Protein AF-A0A950AFT7-F1 (afdb_monomer_lite)

Sequence (62 aa):
MPVSDNNSMVLAATVNTPYVVTDAGAGNDVTVVTTDHEYGACIGTEHLIALGHRRIACISGP

Foldseek 3Di:
DPPDPVVVVVVCVVVVHDDEAEQDDDDPPGHYDYDPPVVVVVVVVVVCVVVVDDDDDDDDDD

pLDDT: mean 81.41, std 16.67, range [32.47, 98.56]

Secondary structure (DSSP, 8-state):
-----HHHHHHHHHTT----EES----TTS-EE---HHHHHHHHHHHHHHTT----------

Radius of gyration: 16.92 Å; chains: 1; bounding box: 28×20×48 Å

Structure (mmCIF, N/CA/C/O backbone):
data_AF-A0A950AFT7-F1
#
_entry.id   AF-A0A950AFT7-F1
#
loop_
_atom_site.group_PDB
_atom_site.id
_atom_site.type_symbol
_atom_site.label_atom_id
_atom_site.label_alt_id
_atom_site.label_comp_id
_atom_site.label_asym_id
_atom_site.label_entity_id
_atom_site.label_seq_id
_atom_site.pdbx_PDB_ins_code
_atom_site.Cartn_x
_atom_site.Cartn_y
_atom_site.Cartn_z
_atom_site.occupancy
_atom_site.B_iso_or_equiv
_atom_site.auth_seq_id
_atom_site.auth_comp_id
_atom_site.auth_asym_id
_atom_site.auth_atom_id
_atom_site.pdbx_PDB_model_num
ATOM 1 N N . MET A 1 1 ? -0.246 -9.320 -4.715 1.00 32.47 1 MET A N 1
ATOM 2 C CA . MET A 1 1 ? 0.146 -9.839 -6.038 1.00 32.47 1 MET A CA 1
ATOM 3 C C . MET A 1 1 ? 0.009 -8.693 -7.029 1.00 32.47 1 MET A C 1
ATOM 5 O O . MET A 1 1 ? -1.120 -8.370 -7.381 1.00 32.47 1 MET A O 1
ATOM 9 N N . PRO A 1 2 ? 1.089 -8.011 -7.455 1.00 42.03 2 PRO A N 1
ATOM 10 C CA . PRO A 1 2 ? 0.925 -6.973 -8.456 1.00 42.03 2 PRO A CA 1
ATOM 11 C C . PRO A 1 2 ? 0.588 -7.672 -9.772 1.00 42.03 2 PRO A C 1
ATOM 13 O O . PRO A 1 2 ? 1.411 -8.387 -10.341 1.00 42.03 2 PRO A O 1
ATOM 16 N N . VAL A 1 3 ? -0.646 -7.493 -10.237 1.00 47.31 3 VAL A N 1
ATOM 17 C CA . VAL A 1 3 ? -1.020 -7.788 -11.621 1.00 47.31 3 VAL A CA 1
ATOM 18 C C . VAL A 1 3 ? -0.528 -6.610 -12.459 1.00 47.31 3 VAL A C 1
ATOM 20 O O . VAL A 1 3 ? -1.303 -5.824 -12.988 1.00 47.31 3 VAL A O 1
ATOM 23 N N . SER A 1 4 ? 0.786 -6.413 -12.492 1.00 51.66 4 SER A N 1
ATOM 24 C CA . SER A 1 4 ? 1.403 -5.594 -13.519 1.00 51.66 4 SER A CA 1
ATOM 25 C C . SER A 1 4 ? 1.422 -6.445 -14.779 1.00 51.66 4 SER A C 1
ATOM 27 O O . SER A 1 4 ? 1.880 -7.590 -14.756 1.00 51.66 4 SER A O 1
ATOM 29 N N . ASP A 1 5 ? 0.905 -5.894 -15.875 1.00 57.72 5 ASP A N 1
ATOM 30 C CA . ASP A 1 5 ? 1.076 -6.426 -17.222 1.00 57.72 5 ASP A CA 1
ATOM 31 C C . ASP A 1 5 ? 2.576 -6.471 -17.547 1.00 57.72 5 ASP A C 1
ATOM 33 O O . ASP A 1 5 ? 3.122 -5.627 -18.251 1.00 57.72 5 ASP A O 1
ATOM 37 N N . ASN A 1 6 ? 3.272 -7.477 -17.021 1.00 57.25 6 ASN A N 1
ATOM 38 C CA . ASN A 1 6 ? 4.709 -7.672 -17.182 1.00 57.25 6 ASN A CA 1
ATOM 39 C C . ASN A 1 6 ? 5.076 -7.721 -18.678 1.00 57.25 6 ASN A C 1
ATOM 41 O O . ASN A 1 6 ? 6.161 -7.330 -19.092 1.00 57.25 6 ASN A O 1
ATOM 45 N N . ASN A 1 7 ? 4.112 -8.129 -19.507 1.00 57.53 7 ASN A N 1
ATOM 46 C CA . ASN A 1 7 ? 4.224 -8.204 -20.953 1.00 57.53 7 ASN A CA 1
ATOM 47 C C . ASN A 1 7 ? 4.312 -6.825 -21.641 1.00 57.53 7 ASN A C 1
ATOM 49 O O . ASN A 1 7 ? 4.992 -6.702 -22.657 1.00 57.53 7 ASN A O 1
ATOM 53 N N . SER A 1 8 ? 3.665 -5.781 -21.106 1.00 62.94 8 SER A N 1
ATOM 54 C CA . SER A 1 8 ? 3.700 -4.433 -21.696 1.00 62.94 8 SER A CA 1
ATOM 55 C C . SER A 1 8 ? 4.991 -3.686 -21.343 1.00 62.94 8 SER A C 1
ATOM 57 O O . SER A 1 8 ? 5.567 -3.024 -22.208 1.00 62.94 8 SER A O 1
ATOM 59 N N . MET A 1 9 ? 5.507 -3.870 -20.122 1.00 64.75 9 MET A N 1
ATOM 60 C CA . MET A 1 9 ? 6.826 -3.367 -19.710 1.00 64.75 9 MET A CA 1
ATOM 61 C C . MET A 1 9 ? 7.959 -4.022 -20.505 1.00 64.75 9 MET A C 1
ATOM 63 O O . MET A 1 9 ? 8.840 -3.327 -21.012 1.00 64.75 9 MET A O 1
ATOM 67 N N . VAL A 1 10 ? 7.910 -5.351 -20.668 1.00 65.50 10 VAL A N 1
ATOM 68 C CA . VAL A 1 10 ? 8.878 -6.082 -21.499 1.00 65.50 10 VAL A CA 1
ATOM 69 C C . VAL A 1 10 ? 8.811 -5.585 -22.941 1.00 65.50 10 VAL A C 1
ATOM 71 O O . VAL A 1 10 ? 9.853 -5.303 -23.527 1.00 65.50 10 VAL A O 1
ATOM 74 N N . LEU A 1 11 ? 7.615 -5.386 -23.506 1.00 65.88 11 LEU A N 1
ATOM 75 C CA . LEU A 1 11 ? 7.468 -4.854 -24.861 1.00 65.88 11 LEU A CA 1
ATOM 76 C C . LEU A 1 11 ? 8.089 -3.457 -25.003 1.00 65.88 11 LEU A C 1
ATOM 78 O O . LEU A 1 11 ? 8.881 -3.256 -25.921 1.00 65.88 11 LEU A O 1
ATOM 82 N N . ALA A 1 12 ? 7.798 -2.526 -24.086 1.00 68.31 12 ALA A N 1
ATOM 83 C CA . ALA A 1 12 ? 8.356 -1.170 -24.101 1.00 68.31 12 ALA A CA 1
ATOM 84 C C . ALA A 1 12 ? 9.895 -1.167 -24.038 1.00 68.31 12 ALA A C 1
ATOM 86 O O . ALA A 1 12 ? 10.539 -0.444 -24.804 1.00 68.31 12 ALA A O 1
ATOM 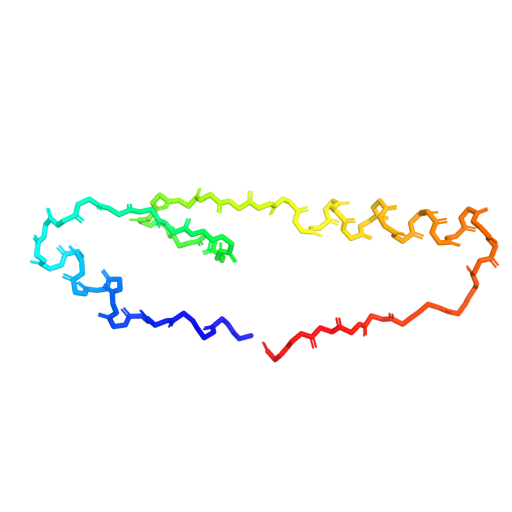87 N N . ALA A 1 13 ? 10.479 -2.034 -23.201 1.00 69.12 13 ALA A N 1
ATOM 88 C CA . ALA A 1 13 ? 11.923 -2.247 -23.138 1.00 69.12 13 ALA A CA 1
ATOM 89 C C . ALA A 1 13 ? 12.484 -2.841 -24.444 1.00 69.12 13 ALA A C 1
ATOM 91 O O . ALA A 1 13 ? 13.540 -2.424 -24.914 1.00 69.12 13 ALA A O 1
ATOM 92 N N . THR A 1 14 ? 11.755 -3.769 -25.072 1.00 70.00 14 THR A N 1
ATOM 93 C CA . THR A 1 14 ? 12.172 -4.426 -26.325 1.00 70.00 14 THR A CA 1
ATOM 94 C C . THR A 1 14 ? 12.151 -3.464 -27.519 1.00 70.00 14 THR A C 1
ATOM 96 O O . THR A 1 14 ? 12.963 -3.600 -28.430 1.00 70.00 14 THR A O 1
ATOM 99 N N . VAL A 1 15 ? 11.252 -2.471 -27.519 1.00 82.12 15 VAL A N 1
ATOM 100 C CA . VAL A 1 15 ? 11.132 -1.463 -28.593 1.00 82.12 15 VAL A CA 1
ATOM 101 C C . VAL A 1 15 ? 11.805 -0.122 -28.265 1.00 82.12 15 VAL A C 1
ATOM 103 O O . VAL A 1 15 ? 11.531 0.879 -28.925 1.00 82.12 15 VAL A O 1
ATOM 106 N N . ASN A 1 16 ? 12.684 -0.089 -27.256 1.00 78.12 16 ASN A N 1
ATOM 107 C CA . ASN A 1 16 ? 13.475 1.081 -26.846 1.00 78.12 16 ASN A CA 1
ATOM 108 C C . ASN A 1 16 ? 12.642 2.365 -26.633 1.00 78.12 16 ASN A C 1
ATOM 110 O O . ASN A 1 16 ? 13.099 3.478 -26.898 1.00 78.12 16 ASN A O 1
ATOM 114 N N . THR A 1 17 ? 11.393 2.206 -26.193 1.00 84.88 17 THR A N 1
ATOM 115 C CA . THR A 1 17 ? 10.479 3.320 -25.920 1.00 84.88 17 THR A CA 1
ATOM 116 C C . THR A 1 17 ? 10.666 3.757 -24.470 1.00 84.88 17 THR A C 1
ATOM 118 O O . THR A 1 17 ? 10.552 2.904 -23.596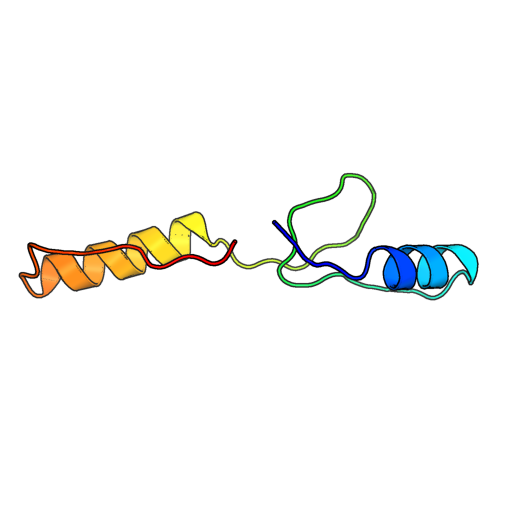 1.00 84.88 17 THR A O 1
ATOM 121 N N . PRO A 1 18 ? 10.934 5.042 -24.166 1.00 84.69 18 PRO A N 1
ATOM 122 C CA . PRO A 1 18 ? 11.035 5.513 -22.786 1.00 84.69 18 PRO A CA 1
ATOM 123 C C . PRO A 1 18 ? 9.733 5.282 -22.012 1.00 84.69 18 PRO A C 1
ATOM 125 O O . PRO A 1 18 ? 8.652 5.600 -22.508 1.00 84.69 18 PRO A O 1
ATOM 128 N N . TYR A 1 19 ? 9.835 4.765 -20.789 1.00 83.62 19 TYR A N 1
ATOM 129 C CA . TYR A 1 19 ? 8.682 4.482 -19.940 1.00 83.62 19 TYR A CA 1
ATOM 130 C C . TYR A 1 19 ? 8.998 4.731 -18.463 1.00 83.62 19 TYR A C 1
ATOM 132 O O . TYR A 1 19 ? 10.152 4.690 -18.039 1.00 83.62 19 TYR A O 1
ATOM 140 N N . VAL A 1 20 ? 7.948 4.998 -17.689 1.00 86.00 20 VAL A N 1
ATOM 141 C CA . VAL A 1 20 ? 7.985 5.122 -16.230 1.00 86.00 20 VAL A CA 1
ATOM 142 C C . VAL A 1 20 ? 6.872 4.251 -15.676 1.00 86.00 20 VAL A C 1
ATOM 144 O O . VAL A 1 20 ? 5.771 4.223 -16.227 1.00 86.00 20 VAL A O 1
ATOM 147 N N . VAL A 1 21 ? 7.162 3.537 -14.596 1.00 83.88 21 VAL A N 1
ATOM 148 C CA . VAL A 1 21 ? 6.176 2.718 -13.894 1.00 83.88 21 VAL A CA 1
ATOM 149 C C . VAL A 1 21 ? 5.649 3.504 -12.700 1.00 83.88 21 VAL A C 1
ATOM 151 O O . VAL A 1 21 ? 6.408 4.186 -12.013 1.00 83.88 21 VAL A O 1
ATOM 154 N N . THR A 1 22 ? 4.347 3.432 -12.449 1.00 87.19 22 THR A N 1
ATOM 155 C CA . THR A 1 22 ? 3.712 4.129 -11.328 1.00 87.19 22 THR A CA 1
ATOM 156 C C . THR A 1 22 ? 3.090 3.130 -10.369 1.00 87.19 22 THR A C 1
ATOM 158 O O . THR 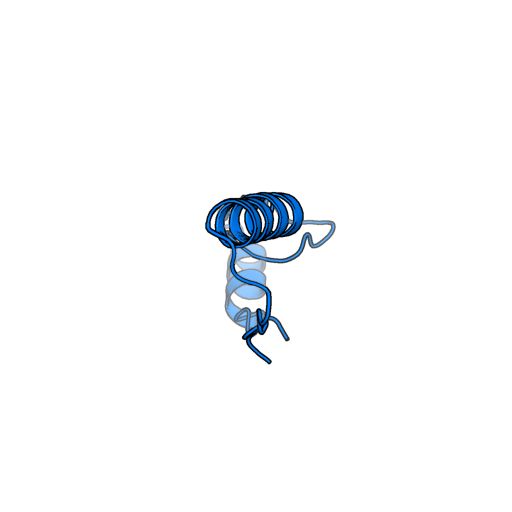A 1 22 ? 2.539 2.127 -10.814 1.00 87.19 22 THR A O 1
ATOM 161 N N . ASP A 1 23 ? 3.180 3.418 -9.071 1.00 83.25 23 ASP A N 1
ATOM 162 C CA . ASP A 1 23 ? 2.478 2.688 -8.004 1.00 83.25 23 ASP A CA 1
ATOM 163 C C . ASP A 1 23 ? 2.816 1.186 -7.912 1.00 83.25 23 ASP A C 1
ATOM 165 O O . ASP A 1 23 ? 2.062 0.379 -7.371 1.00 83.25 23 ASP A O 1
ATOM 169 N N . ALA A 1 24 ? 3.967 0.793 -8.461 1.00 74.62 24 ALA A N 1
ATOM 170 C CA . ALA A 1 24 ? 4.447 -0.581 -8.453 1.00 74.62 24 ALA A CA 1
ATOM 171 C C . ALA A 1 24 ? 5.596 -0.755 -7.457 1.00 74.62 24 ALA A C 1
ATOM 173 O O . ALA A 1 24 ? 6.353 0.176 -7.180 1.00 74.62 24 ALA A O 1
ATOM 174 N N . GLY A 1 25 ? 5.765 -1.985 -6.962 1.00 66.62 25 GLY A N 1
ATOM 175 C CA . GLY A 1 25 ? 6.953 -2.347 -6.192 1.00 66.62 25 GLY A CA 1
ATOM 176 C C . GLY A 1 25 ? 8.229 -2.065 -6.990 1.00 66.62 25 GLY A C 1
ATOM 177 O O . GLY A 1 25 ? 8.265 -2.273 -8.205 1.00 66.62 25 GLY A O 1
ATOM 178 N N . ALA A 1 26 ? 9.272 -1.586 -6.310 1.00 58.31 26 ALA A N 1
ATOM 179 C CA . ALA A 1 26 ? 10.550 -1.287 -6.941 1.00 58.31 26 ALA A CA 1
ATOM 180 C C . ALA A 1 26 ? 11.163 -2.567 -7.536 1.00 58.31 26 ALA A C 1
ATOM 182 O O . ALA A 1 26 ? 11.598 -3.461 -6.812 1.00 58.31 26 ALA A O 1
ATOM 183 N N . GLY A 1 27 ? 11.179 -2.659 -8.866 1.00 59.94 27 GLY A N 1
ATOM 184 C CA . GLY A 1 27 ? 12.066 -3.561 -9.592 1.00 59.94 27 GLY A CA 1
ATOM 185 C C . GLY A 1 27 ? 13.420 -2.882 -9.793 1.00 59.94 27 GLY A C 1
ATOM 186 O O . GLY A 1 27 ? 13.473 -1.673 -10.007 1.00 59.94 27 GLY A O 1
ATOM 187 N N . ASN A 1 28 ? 14.511 -3.644 -9.733 1.00 59.81 28 ASN A N 1
ATOM 188 C CA . ASN A 1 28 ? 15.870 -3.087 -9.673 1.00 59.81 28 ASN A CA 1
ATOM 189 C C . ASN A 1 28 ? 16.315 -2.307 -10.931 1.00 59.81 28 ASN A C 1
ATOM 191 O O . ASN A 1 28 ? 17.277 -1.555 -10.838 1.00 59.81 28 ASN A O 1
ATOM 195 N N . ASP A 1 29 ? 15.615 -2.442 -12.064 1.00 73.19 29 ASP A N 1
ATOM 196 C CA . ASP A 1 29 ? 16.029 -1.896 -13.370 1.00 73.19 29 ASP A CA 1
ATOM 197 C C . ASP A 1 29 ? 14.995 -0.957 -14.020 1.00 73.19 29 ASP A C 1
ATOM 199 O O . ASP A 1 29 ? 15.003 -0.754 -15.235 1.00 73.19 29 ASP A O 1
ATOM 203 N N . VAL A 1 30 ? 14.075 -0.377 -13.242 1.00 77.88 30 VAL A N 1
ATOM 204 C CA . VAL A 1 30 ? 13.009 0.472 -13.799 1.00 77.88 30 VAL A CA 1
ATOM 205 C C . VAL A 1 30 ? 12.883 1.788 -13.047 1.00 77.88 30 VAL A C 1
ATOM 207 O O . VAL A 1 30 ? 12.943 1.829 -11.821 1.00 77.88 30 VAL A O 1
ATOM 210 N N . THR A 1 31 ? 12.663 2.882 -13.777 1.00 84.50 31 THR A N 1
ATOM 211 C CA . THR A 1 31 ? 12.264 4.149 -13.158 1.00 84.50 31 THR A CA 1
ATOM 212 C C . THR A 1 31 ? 10.831 4.027 -12.657 1.00 84.50 31 THR A C 1
ATOM 214 O O . THR A 1 31 ? 9.897 3.856 -13.445 1.00 84.50 31 THR A O 1
ATOM 217 N N . VAL A 1 32 ? 10.672 4.124 -11.338 1.00 83.75 32 VAL A N 1
ATOM 218 C CA . VAL A 1 32 ? 9.386 4.003 -10.655 1.00 83.75 32 VAL A CA 1
ATOM 219 C C . VAL A 1 32 ? 9.054 5.306 -9.939 1.00 83.75 32 VAL A C 1
ATOM 221 O O . VAL A 1 32 ? 9.893 5.882 -9.249 1.00 83.75 32 VAL A O 1
ATOM 224 N N . VAL A 1 33 ? 7.805 5.740 -10.071 1.00 88.81 33 VAL A N 1
ATOM 225 C CA . VAL A 1 33 ? 7.192 6.762 -9.223 1.00 88.81 33 VAL A CA 1
ATOM 226 C C . VAL A 1 33 ? 6.185 6.060 -8.322 1.00 88.81 33 VAL A C 1
ATOM 228 O O . VAL A 1 33 ? 5.200 5.511 -8.805 1.00 88.81 33 VAL A O 1
ATOM 231 N N . THR A 1 34 ? 6.424 6.056 -7.015 1.00 89.25 34 THR A N 1
ATOM 232 C CA . THR A 1 34 ? 5.523 5.434 -6.037 1.00 89.25 34 THR A CA 1
ATOM 233 C C . THR A 1 34 ? 5.160 6.422 -4.945 1.00 89.25 34 THR A C 1
ATOM 235 O O . THR A 1 34 ? 5.920 7.348 -4.653 1.00 89.25 34 THR A O 1
ATOM 238 N N . THR A 1 35 ? 4.011 6.195 -4.320 1.00 90.00 35 THR A N 1
ATOM 239 C CA . THR A 1 35 ? 3.708 6.803 -3.027 1.00 90.00 35 THR A CA 1
ATOM 240 C C . THR A 1 35 ? 4.354 5.964 -1.924 1.00 90.00 35 THR A C 1
ATOM 242 O O . THR A 1 35 ? 4.582 4.763 -2.089 1.00 90.00 35 THR A O 1
ATOM 245 N N . ASP A 1 36 ? 4.651 6.586 -0.785 1.00 91.19 36 ASP A N 1
ATOM 246 C CA . ASP A 1 36 ? 5.003 5.857 0.432 1.00 91.19 36 ASP A CA 1
ATOM 247 C C . ASP A 1 36 ? 3.725 5.281 1.061 1.00 91.19 36 ASP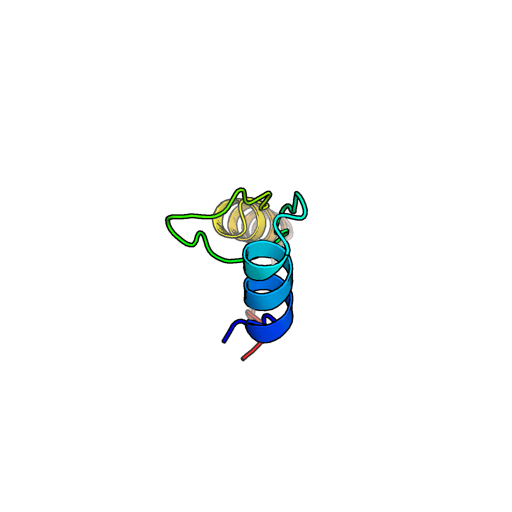 A C 1
ATOM 249 O O . ASP A 1 36 ? 3.003 5.951 1.806 1.00 91.19 36 ASP A O 1
ATOM 253 N N . HIS A 1 37 ? 3.398 4.045 0.684 1.00 90.62 37 HIS A N 1
ATOM 254 C CA . HIS A 1 37 ? 2.168 3.382 1.122 1.00 90.62 37 HIS A CA 1
ATOM 255 C C . HIS A 1 37 ? 2.188 3.046 2.607 1.00 90.62 37 HIS A C 1
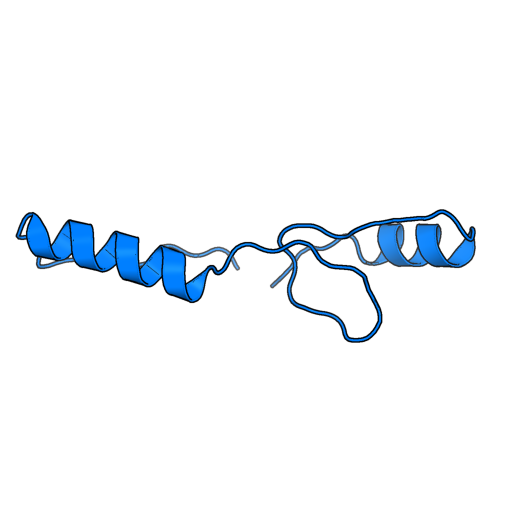ATOM 257 O O . HIS A 1 37 ? 1.140 3.076 3.250 1.00 90.62 37 HIS A O 1
ATOM 263 N N . GLU A 1 38 ? 3.366 2.751 3.154 1.00 92.75 38 GLU A N 1
ATOM 264 C CA . GLU A 1 38 ? 3.526 2.448 4.571 1.00 92.75 38 GLU A CA 1
ATOM 265 C C . GLU A 1 38 ? 3.265 3.702 5.403 1.00 92.75 38 GLU A C 1
ATOM 267 O O . GLU A 1 38 ? 2.413 3.695 6.297 1.00 92.75 38 GLU A O 1
ATOM 272 N N . TYR A 1 39 ? 3.920 4.808 5.051 1.00 96.12 39 TYR A N 1
ATOM 273 C CA . TYR A 1 39 ? 3.718 6.075 5.734 1.00 96.12 39 TYR A CA 1
ATOM 274 C C . TYR A 1 39 ? 2.282 6.587 5.575 1.00 96.12 39 TYR A C 1
ATOM 276 O O . TYR A 1 39 ? 1.655 6.997 6.553 1.00 96.12 39 TYR A O 1
ATOM 284 N N . GLY A 1 40 ? 1.714 6.494 4.369 1.00 95.44 40 GLY A N 1
ATOM 285 C CA . GLY A 1 40 ? 0.323 6.871 4.118 1.00 95.44 40 GLY A CA 1
ATOM 286 C C . GLY A 1 40 ? -0.676 6.065 4.956 1.00 95.44 40 GLY A C 1
ATOM 287 O O . GLY A 1 40 ? -1.585 6.641 5.560 1.00 95.44 40 GLY A O 1
ATOM 288 N N . ALA A 1 41 ? -0.493 4.744 5.051 1.00 95.88 41 ALA A N 1
ATOM 289 C CA . ALA A 1 41 ? -1.339 3.878 5.872 1.00 95.88 41 ALA A CA 1
ATOM 290 C C . ALA A 1 41 ? -1.198 4.176 7.374 1.00 95.88 41 ALA A C 1
ATOM 292 O O . ALA A 1 41 ? -2.196 4.145 8.104 1.00 95.88 41 ALA A O 1
ATOM 293 N N . CYS A 1 42 ? 0.016 4.500 7.829 1.00 97.12 42 CYS A N 1
ATOM 294 C CA . CYS A 1 42 ? 0.283 4.905 9.205 1.00 97.12 42 CYS A CA 1
ATOM 295 C C . CYS A 1 42 ? -0.504 6.171 9.567 1.00 97.12 42 CYS A C 1
ATOM 297 O O . CYS A 1 42 ? -1.357 6.127 10.455 1.00 97.12 42 CYS A O 1
ATOM 299 N N . ILE A 1 43 ? -0.321 7.256 8.806 1.00 98.31 43 ILE A N 1
ATOM 300 C CA . ILE A 1 43 ? -1.003 8.538 9.047 1.00 98.31 43 ILE A CA 1
ATOM 301 C C . ILE A 1 43 ? -2.529 8.386 8.978 1.00 98.31 43 ILE A C 1
ATOM 303 O O . ILE A 1 43 ? -3.258 8.941 9.804 1.00 98.31 43 ILE A O 1
ATOM 307 N N . GLY A 1 44 ? -3.036 7.588 8.034 1.00 97.19 44 GLY A N 1
ATOM 308 C CA . GLY A 1 44 ? -4.465 7.281 7.955 1.00 97.19 44 GLY A CA 1
ATOM 309 C C . GLY A 1 44 ? -4.988 6.568 9.207 1.00 97.19 44 GLY A C 1
ATOM 310 O O . GLY A 1 44 ? -6.050 6.911 9.726 1.00 97.19 44 GLY A O 1
ATOM 311 N N . THR A 1 45 ? -4.230 5.607 9.736 1.00 97.94 45 THR A N 1
ATOM 312 C CA . THR A 1 45 ? -4.609 4.860 10.944 1.00 97.94 45 THR A CA 1
ATOM 313 C C . THR A 1 45 ? -4.523 5.728 12.198 1.00 97.94 45 THR A C 1
ATOM 315 O O . THR A 1 45 ? -5.436 5.693 13.026 1.00 97.94 45 THR A O 1
ATOM 318 N N . GLU A 1 46 ? -3.480 6.549 12.327 1.00 98.38 46 GLU A N 1
ATOM 319 C CA . GLU A 1 46 ? -3.337 7.523 13.415 1.00 98.38 46 GLU A CA 1
ATOM 320 C C . GLU A 1 46 ? -4.531 8.478 13.468 1.00 98.38 46 GLU A C 1
ATOM 322 O O . GLU A 1 46 ? -5.081 8.729 14.542 1.00 98.38 46 GLU A O 1
ATOM 327 N N . HIS A 1 47 ? -4.997 8.945 12.308 1.00 98.25 47 HIS A N 1
ATOM 328 C CA . HIS A 1 47 ? -6.185 9.785 12.220 1.00 98.25 47 HIS A CA 1
ATOM 329 C C . HIS A 1 47 ? -7.445 9.079 12.752 1.00 98.25 47 HIS A C 1
ATOM 331 O O . HIS A 1 47 ? -8.204 9.662 13.530 1.00 98.25 47 HIS A O 1
ATOM 337 N N . LEU A 1 48 ? -7.655 7.806 12.399 1.00 98.38 48 LEU A N 1
ATOM 338 C CA . LEU A 1 48 ? -8.784 7.023 12.914 1.00 98.38 48 LEU A CA 1
ATOM 339 C C . LEU A 1 48 ? -8.703 6.835 14.437 1.00 98.38 48 LEU A C 1
ATOM 341 O O . LEU A 1 48 ? -9.714 6.954 15.134 1.00 98.38 48 LEU A O 1
ATOM 345 N N . ILE A 1 49 ? -7.507 6.578 14.968 1.00 98.44 49 ILE A N 1
ATOM 346 C CA . ILE A 1 49 ? -7.279 6.462 16.414 1.00 98.44 49 ILE A CA 1
ATOM 347 C C . ILE A 1 49 ? -7.579 7.791 17.113 1.00 98.44 49 ILE A C 1
ATOM 349 O O . ILE A 1 49 ? -8.253 7.793 18.143 1.00 98.44 49 ILE A O 1
ATOM 353 N N . ALA A 1 50 ? -7.138 8.918 16.546 1.00 98.56 50 ALA A N 1
ATOM 354 C CA . ALA A 1 50 ? -7.387 10.250 17.094 1.00 98.56 50 ALA A CA 1
ATOM 355 C C . ALA A 1 50 ? -8.888 10.593 17.168 1.00 98.56 50 ALA A C 1
ATOM 357 O O . ALA A 1 50 ? -9.319 11.272 18.098 1.00 98.56 50 ALA A O 1
ATOM 358 N N . LEU A 1 51 ? -9.702 10.068 16.246 1.00 98.50 51 LEU A N 1
ATOM 359 C CA . LEU A 1 51 ? -11.168 10.161 16.285 1.00 98.50 51 LEU A CA 1
ATOM 360 C C . LEU A 1 51 ? -11.827 9.201 17.2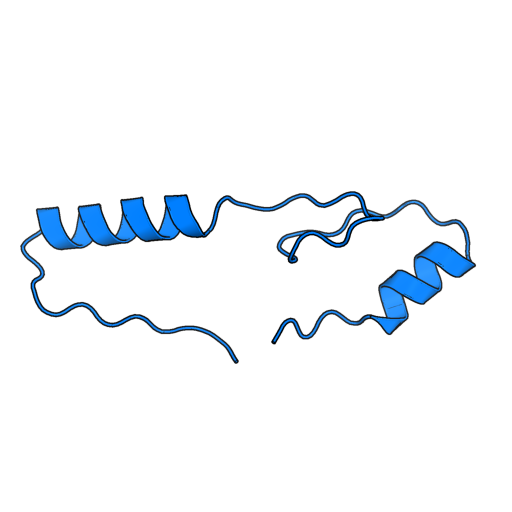99 1.00 98.50 51 LEU A C 1
ATOM 362 O O . LEU A 1 51 ? -13.044 9.225 17.478 1.00 98.50 51 LEU A O 1
ATOM 366 N N . GLY A 1 52 ? -11.046 8.356 17.978 1.00 98.56 52 GLY A N 1
ATOM 367 C CA . GLY A 1 52 ? -11.513 7.413 18.994 1.00 98.56 52 GLY A CA 1
ATOM 368 C C . GLY A 1 52 ? -11.892 6.029 18.460 1.00 98.56 52 GLY A C 1
ATOM 369 O O . GLY A 1 52 ? -12.419 5.204 19.218 1.00 98.56 52 GLY A O 1
ATOM 370 N N . HIS A 1 53 ? -11.628 5.726 17.184 1.00 98.44 53 HIS A N 1
ATOM 371 C CA . HIS A 1 53 ? -11.880 4.393 16.640 1.00 98.44 53 HIS A CA 1
ATOM 372 C C . HIS A 1 53 ? -10.935 3.361 17.273 1.00 98.44 53 HIS A C 1
ATOM 374 O O . HIS A 1 53 ? -9.721 3.528 17.293 1.00 98.44 53 HIS A O 1
ATOM 380 N N . ARG A 1 54 ? -11.504 2.262 17.788 1.00 97.00 54 ARG A N 1
ATOM 381 C CA . ARG A 1 54 ? -10.752 1.177 18.462 1.00 97.00 54 ARG A CA 1
ATOM 382 C C . ARG A 1 54 ? -10.854 -0.185 17.779 1.00 97.00 54 ARG A C 1
ATOM 384 O O . ARG A 1 54 ? -10.192 -1.132 18.186 1.00 97.00 54 ARG A O 1
ATOM 391 N N . ARG A 1 55 ? -11.719 -0.297 16.771 1.00 98.12 55 ARG A N 1
ATOM 392 C CA . ARG A 1 55 ? -11.896 -1.494 15.942 1.00 98.12 55 ARG A CA 1
ATOM 393 C C . ARG A 1 55 ? -11.666 -1.077 14.499 1.00 98.12 55 ARG A C 1
ATOM 395 O O . ARG A 1 55 ? -12.565 -0.517 13.882 1.00 98.12 55 ARG A O 1
ATOM 402 N N . ILE A 1 56 ? -10.447 -1.287 14.021 1.00 97.44 56 ILE A N 1
ATOM 403 C CA . ILE A 1 56 ? -9.985 -0.887 12.691 1.00 97.44 56 ILE A CA 1
ATOM 404 C C . ILE A 1 56 ? -9.608 -2.171 11.951 1.00 97.44 56 ILE A C 1
ATOM 406 O O . ILE A 1 56 ? -8.929 -3.026 12.518 1.00 97.44 56 ILE A O 1
ATOM 410 N N . ALA A 1 57 ? -10.083 -2.326 10.718 1.00 97.00 57 ALA A N 1
ATOM 411 C CA . ALA A 1 57 ? -9.765 -3.461 9.859 1.00 97.00 57 ALA A CA 1
ATOM 412 C C . ALA A 1 57 ? -9.016 -2.964 8.620 1.00 97.00 57 ALA A C 1
ATOM 414 O O . ALA A 1 57 ? -9.372 -1.929 8.060 1.00 97.00 57 ALA A O 1
ATOM 415 N N . CYS A 1 58 ? -7.997 -3.710 8.196 1.00 96.06 58 CYS A N 1
ATOM 416 C CA . CYS A 1 58 ? -7.295 -3.464 6.943 1.00 96.06 58 CYS A CA 1
ATOM 417 C C . CYS A 1 58 ? -7.967 -4.268 5.825 1.00 96.06 58 CYS A C 1
ATOM 419 O O . CYS A 1 58 ? -8.193 -5.469 5.980 1.00 96.06 58 CYS A O 1
ATOM 421 N N . ILE A 1 59 ? -8.282 -3.607 4.712 1.00 94.62 59 ILE A N 1
ATOM 422 C CA . ILE A 1 59 ? -8.760 -4.250 3.488 1.00 94.62 59 ILE A CA 1
ATOM 423 C C . ILE A 1 59 ? -7.695 -4.007 2.423 1.00 94.62 59 ILE A C 1
ATOM 425 O O . ILE A 1 59 ? -7.448 -2.863 2.051 1.00 94.62 59 ILE A O 1
ATOM 429 N N . SER A 1 60 ? -7.068 -5.077 1.943 1.00 90.62 60 SER A N 1
ATOM 430 C CA . SER A 1 60 ? -6.034 -5.030 0.908 1.00 90.62 60 SER A CA 1
ATOM 431 C C . SER A 1 60 ? -6.411 -5.904 -0.286 1.00 90.62 60 SER A C 1
ATOM 433 O O . SER A 1 60 ? -7.221 -6.825 -0.167 1.00 90.62 60 SER A O 1
ATOM 435 N N . GLY A 1 61 ? -5.810 -5.617 -1.442 1.00 85.62 61 GLY A N 1
ATOM 436 C CA . GLY A 1 61 ? -5.923 -6.469 -2.625 1.00 85.62 61 GLY A CA 1
ATOM 437 C C . GLY A 1 61 ? -5.162 -7.799 -2.484 1.00 85.62 61 GLY A C 1
ATOM 438 O O . GLY A 1 61 ? -4.400 -7.966 -1.525 1.00 85.62 61 GLY A O 1
ATOM 439 N N . PRO A 1 62 ? -5.375 -8.741 -3.422 1.00 77.75 62 PRO A N 1
ATOM 440 C CA . PRO A 1 62 ? -4.598 -9.978 -3.526 1.00 77.75 62 PRO A CA 1
ATOM 441 C C . PRO A 1 62 ? -3.122 -9.717 -3.834 1.00 77.75 62 PRO A C 1
ATOM 443 O O . PRO A 1 62 ? -2.785 -8.646 -4.387 1.00 77.75 62 PRO A O 1
#